Protein AF-A0A4Q6EXI6-F1 (afdb_monomer_lite)

Structure (mmCIF, N/CA/C/O backbone):
data_AF-A0A4Q6EXI6-F1
#
_entry.id   AF-A0A4Q6EXI6-F1
#
loop_
_atom_site.group_PDB
_atom_site.id
_atom_site.type_symbol
_atom_site.label_atom_id
_atom_site.label_alt_id
_atom_site.label_comp_id
_atom_site.label_asym_id
_atom_site.label_entity_id
_atom_site.label_seq_id
_atom_site.pdbx_PDB_ins_code
_atom_site.Cartn_x
_atom_site.Cartn_y
_atom_site.Cartn_z
_atom_site.occupancy
_atom_site.B_iso_or_equiv
_atom_site.auth_seq_id
_atom_site.auth_comp_id
_atom_site.auth_asym_id
_atom_site.auth_atom_id
_atom_site.pdbx_PDB_model_num
ATOM 1 N N . MET A 1 1 ? 9.179 -0.324 35.716 1.00 37.12 1 MET A N 1
ATOM 2 C CA . MET A 1 1 ? 10.055 0.160 34.631 1.00 37.12 1 MET A CA 1
ATOM 3 C C . MET A 1 1 ? 9.637 -0.618 33.398 1.00 37.12 1 MET A C 1
ATOM 5 O O . MET A 1 1 ? 10.105 -1.730 33.202 1.00 37.12 1 MET A O 1
ATOM 9 N N . GLU A 1 2 ? 8.614 -0.127 32.701 1.00 38.50 2 GLU A N 1
ATOM 10 C CA . GLU A 1 2 ? 8.057 -0.800 31.526 1.00 38.50 2 GLU A CA 1
ATOM 11 C C . GLU A 1 2 ? 9.031 -0.622 30.362 1.00 38.50 2 GLU A C 1
ATOM 13 O O . GLU A 1 2 ? 9.419 0.496 30.026 1.00 38.50 2 GLU A O 1
ATOM 18 N N . ALA A 1 3 ? 9.496 -1.738 29.807 1.00 41.94 3 ALA A N 1
ATOM 19 C CA . ALA A 1 3 ? 10.227 -1.730 28.556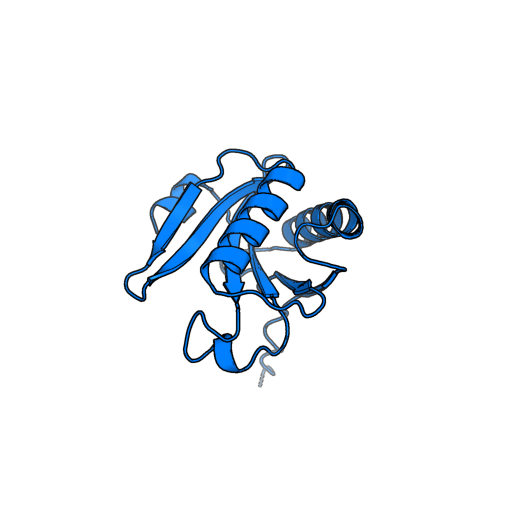 1.00 41.94 3 ALA A CA 1
ATOM 20 C C . ALA A 1 3 ? 9.239 -1.300 27.468 1.00 41.94 3 ALA A C 1
ATOM 22 O O . ALA A 1 3 ? 8.293 -2.031 27.187 1.00 41.94 3 ALA A O 1
ATOM 23 N N . GLY A 1 4 ? 9.440 -0.114 26.888 1.00 39.84 4 GLY A N 1
ATOM 24 C CA . GLY A 1 4 ? 8.766 0.272 25.653 1.00 39.84 4 GLY A CA 1
ATOM 25 C C . GLY A 1 4 ? 9.064 -0.791 24.602 1.00 39.84 4 GLY A C 1
ATOM 26 O O . GLY A 1 4 ? 10.202 -0.907 24.143 1.00 39.84 4 GLY A O 1
ATOM 27 N N . GLY A 1 5 ? 8.070 -1.629 24.306 1.00 36.62 5 GLY A N 1
ATOM 28 C CA . GLY A 1 5 ? 8.163 -2.612 23.236 1.00 36.62 5 GLY A CA 1
ATOM 29 C C . GLY A 1 5 ? 8.435 -1.895 21.911 1.00 36.62 5 GLY A C 1
ATOM 30 O O . GLY A 1 5 ? 8.022 -0.744 21.753 1.00 36.62 5 GLY A O 1
ATOM 31 N N . PRO A 1 6 ? 9.153 -2.524 20.964 1.00 42.69 6 PRO A N 1
ATOM 32 C CA . PRO A 1 6 ? 9.340 -1.930 19.647 1.00 42.69 6 PRO A CA 1
ATOM 33 C C . PRO A 1 6 ? 7.961 -1.606 19.066 1.00 42.69 6 PRO A C 1
ATOM 35 O O . PRO A 1 6 ? 7.070 -2.452 19.132 1.00 42.69 6 PRO A O 1
ATOM 38 N N . ALA A 1 7 ? 7.781 -0.398 18.522 1.00 51.75 7 ALA A N 1
ATOM 39 C CA . ALA A 1 7 ? 6.590 -0.072 17.745 1.00 51.75 7 ALA A CA 1
ATOM 40 C C . ALA A 1 7 ? 6.404 -1.194 16.713 1.00 51.75 7 ALA A C 1
ATOM 42 O O . ALA A 1 7 ? 7.301 -1.437 15.901 1.00 51.75 7 ALA A O 1
ATOM 43 N N . ALA A 1 8 ? 5.324 -1.963 16.846 1.00 69.38 8 ALA A N 1
ATOM 44 C CA . ALA A 1 8 ? 5.190 -3.270 16.214 1.00 69.38 8 ALA A CA 1
ATOM 45 C C . ALA A 1 8 ? 4.810 -3.118 14.737 1.00 69.38 8 ALA A C 1
ATOM 47 O O . ALA A 1 8 ? 3.676 -3.369 14.354 1.00 69.38 8 ALA A O 1
ATOM 48 N N . TYR A 1 9 ? 5.742 -2.663 13.901 1.00 70.50 9 TYR A N 1
ATOM 49 C CA . TYR A 1 9 ? 5.515 -2.587 12.463 1.00 70.50 9 TYR A CA 1
ATOM 50 C C . TYR A 1 9 ? 5.421 -3.985 11.844 1.00 70.50 9 TYR A C 1
ATOM 52 O O . TYR A 1 9 ? 6.127 -4.915 12.245 1.00 70.50 9 TYR A O 1
ATOM 60 N N . GLN A 1 10 ? 4.564 -4.124 10.837 1.00 84.31 10 GLN A N 1
ATOM 61 C CA . GLN A 1 10 ? 4.421 -5.359 10.068 1.00 84.31 10 GLN A CA 1
ATOM 62 C C . GLN A 1 10 ? 5.135 -5.212 8.725 1.00 84.31 10 GLN A C 1
ATOM 64 O O . GLN A 1 10 ? 5.153 -4.127 8.151 1.00 84.31 10 GLN A O 1
ATOM 69 N N . ILE A 1 11 ? 5.753 -6.286 8.228 1.00 86.62 11 ILE A N 1
ATOM 70 C CA . ILE A 1 11 ? 6.461 -6.277 6.942 1.00 86.62 11 ILE A CA 1
ATOM 71 C C . ILE A 1 11 ? 5.993 -7.455 6.091 1.00 86.62 11 ILE A C 1
ATOM 73 O O . ILE A 1 11 ? 6.095 -8.601 6.525 1.00 86.62 11 ILE A O 1
ATOM 77 N N . GLY A 1 12 ? 5.554 -7.165 4.867 1.00 87.19 12 GLY A N 1
ATOM 78 C CA . GLY A 1 12 ? 5.320 -8.146 3.809 1.00 87.19 12 GLY A CA 1
ATOM 79 C C . GLY A 1 12 ? 6.397 -8.053 2.728 1.00 87.19 12 GLY A C 1
ATOM 80 O O . GLY A 1 12 ? 6.828 -6.956 2.363 1.00 87.19 12 GLY A O 1
ATOM 81 N N . LEU A 1 13 ? 6.845 -9.201 2.218 1.00 86.81 13 LEU A N 1
ATOM 82 C CA . LEU A 1 13 ? 7.788 -9.282 1.102 1.00 86.81 13 LEU A CA 1
ATOM 83 C C . LEU A 1 13 ? 7.049 -9.749 -0.144 1.00 86.81 13 LEU A C 1
ATOM 85 O O . LEU A 1 13 ? 6.521 -10.858 -0.175 1.00 86.81 13 LEU A O 1
ATOM 89 N N . TYR A 1 14 ? 7.072 -8.925 -1.180 1.00 87.31 14 TYR A N 1
ATOM 90 C CA . TYR A 1 14 ? 6.346 -9.167 -2.416 1.00 87.31 14 TYR A CA 1
ATOM 91 C C . TYR A 1 14 ? 7.301 -9.281 -3.602 1.00 87.31 14 TYR A C 1
ATOM 93 O O . TYR A 1 14 ? 8.492 -8.965 -3.526 1.00 87.31 14 TYR A O 1
ATOM 101 N N . GLY A 1 15 ? 6.765 -9.780 -4.715 1.00 82.81 15 GLY A N 1
ATOM 102 C CA . GLY A 1 15 ? 7.488 -9.899 -5.975 1.00 82.81 15 GLY A CA 1
ATOM 103 C C . GLY A 1 15 ? 7.806 -8.539 -6.604 1.00 82.81 15 GLY A C 1
ATOM 104 O O . GLY A 1 15 ? 8.202 -7.579 -5.948 1.00 82.81 15 GLY A O 1
ATOM 105 N N . LYS A 1 16 ? 7.661 -8.452 -7.923 1.00 81.06 16 LYS A N 1
ATOM 106 C CA . LYS A 1 16 ? 7.888 -7.195 -8.641 1.00 81.06 16 LYS A CA 1
ATOM 107 C C . LYS A 1 16 ? 6.697 -6.255 -8.467 1.00 81.06 16 LYS A C 1
ATOM 109 O O . LYS A 1 16 ? 5.562 -6.678 -8.665 1.00 81.06 16 LYS A O 1
ATOM 114 N N . LEU A 1 17 ? 6.974 -4.992 -8.152 1.00 78.44 17 LEU A N 1
ATOM 115 C CA . LEU A 1 17 ? 5.966 -3.933 -8.103 1.00 78.44 17 LEU A CA 1
ATOM 116 C C . LEU A 1 17 ? 5.312 -3.765 -9.486 1.00 78.44 17 LEU A C 1
ATOM 118 O O . LEU A 1 17 ? 6.015 -3.703 -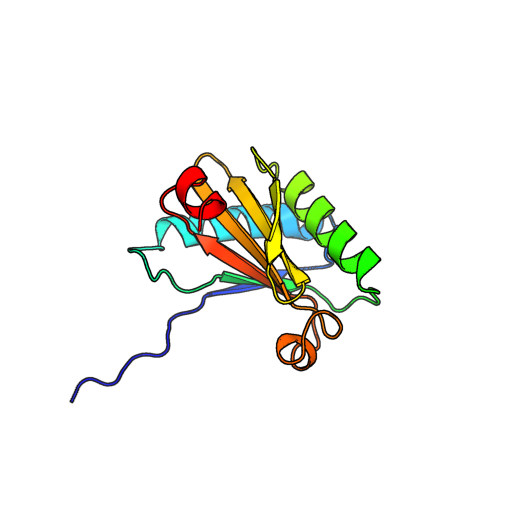10.497 1.00 78.44 17 LEU A O 1
ATOM 122 N N . GLY A 1 18 ? 3.982 -3.710 -9.542 1.00 71.44 18 GLY A N 1
ATOM 123 C CA . GLY A 1 18 ? 3.215 -3.642 -10.787 1.00 71.44 18 GLY A CA 1
ATOM 124 C C . GLY A 1 18 ? 3.059 -4.985 -11.509 1.00 71.44 18 GLY A C 1
ATOM 125 O O . GLY A 1 18 ? 2.506 -5.015 -12.612 1.00 71.44 18 GLY A O 1
ATOM 126 N N . ALA A 1 19 ? 3.536 -6.094 -10.928 1.00 72.19 19 ALA A N 1
ATOM 127 C CA . ALA A 1 19 ? 3.328 -7.433 -11.468 1.00 72.19 19 ALA A CA 1
ATOM 128 C C . ALA A 1 19 ? 2.164 -8.143 -10.756 1.00 72.19 19 ALA A C 1
ATOM 130 O O . ALA A 1 19 ? 2.060 -8.103 -9.532 1.00 72.19 19 ALA A O 1
ATOM 131 N N . PRO A 1 20 ? 1.334 -8.909 -11.483 1.00 67.44 20 PRO A N 1
ATOM 132 C CA . PRO A 1 20 ? 0.121 -9.492 -10.915 1.00 67.44 20 PRO A CA 1
ATOM 133 C C . PRO A 1 20 ? 0.354 -10.569 -9.840 1.00 67.44 20 PRO A C 1
ATOM 135 O O . PRO A 1 20 ? -0.577 -10.945 -9.135 1.00 67.44 20 PRO A O 1
ATOM 138 N N . GLY A 1 21 ? 1.580 -11.089 -9.717 1.00 67.19 21 GLY A N 1
ATOM 139 C CA . GLY A 1 21 ? 1.897 -12.242 -8.870 1.00 67.19 21 GLY A CA 1
ATOM 140 C C . GLY A 1 21 ? 1.816 -11.996 -7.360 1.00 67.19 21 GLY A C 1
ATOM 141 O O . GLY A 1 21 ? 1.602 -12.959 -6.635 1.00 67.19 21 GLY A O 1
ATOM 142 N N . GLY A 1 22 ? 1.962 -10.749 -6.889 1.00 74.69 22 GLY A N 1
ATOM 143 C CA . GLY A 1 22 ? 1.962 -10.410 -5.453 1.00 74.69 22 GLY A CA 1
ATOM 144 C C . GLY A 1 22 ? 0.667 -9.776 -4.932 1.00 74.69 22 GLY A C 1
ATOM 145 O O . GLY A 1 22 ? 0.475 -9.676 -3.726 1.00 74.69 22 GLY A O 1
ATOM 146 N N . LEU A 1 23 ? -0.248 -9.382 -5.822 1.00 82.00 23 LEU A N 1
ATOM 147 C CA . LEU A 1 23 ? -1.408 -8.552 -5.473 1.00 82.00 23 LEU A CA 1
ATOM 148 C C . LEU A 1 23 ? -2.398 -9.232 -4.529 1.00 82.00 23 LEU A C 1
ATOM 150 O O . LEU A 1 23 ? -2.946 -8.597 -3.634 1.00 82.00 23 LEU A O 1
ATOM 154 N N . ARG A 1 24 ? -2.667 -10.526 -4.739 1.00 83.19 24 ARG A N 1
ATOM 155 C CA . ARG A 1 24 ? -3.633 -11.265 -3.912 1.00 83.19 24 ARG A CA 1
ATOM 156 C C . ARG A 1 24 ? -3.128 -11.425 -2.480 1.00 83.19 24 ARG A C 1
ATOM 158 O O . ARG A 1 24 ? -3.919 -11.350 -1.543 1.00 83.19 24 ARG A O 1
ATOM 165 N N . GLU A 1 25 ? -1.828 -11.663 -2.336 1.00 87.50 25 GLU A N 1
ATOM 166 C CA . GLU A 1 25 ? -1.154 -11.755 -1.041 1.00 87.50 25 GLU A CA 1
ATOM 167 C C . GLU A 1 25 ? -1.163 -10.381 -0.372 1.00 87.50 25 GLU A C 1
ATOM 169 O O . GLU A 1 25 ? -1.693 -10.265 0.725 1.00 87.50 25 GLU A O 1
ATOM 174 N N . LEU A 1 26 ? -0.770 -9.325 -1.096 1.00 88.44 26 LEU A N 1
ATOM 175 C CA . LEU A 1 26 ? -0.802 -7.950 -0.592 1.00 88.44 26 LEU A CA 1
ATOM 176 C C . LEU A 1 26 ? -2.197 -7.528 -0.122 1.00 88.44 26 LEU A C 1
ATOM 178 O O . LEU A 1 26 ? -2.339 -6.996 0.974 1.00 88.44 26 LEU A O 1
ATOM 182 N N . LYS A 1 27 ? -3.245 -7.808 -0.904 1.00 89.25 27 LYS A N 1
ATOM 183 C CA . LYS A 1 27 ? -4.627 -7.523 -0.494 1.00 89.25 27 LYS A CA 1
ATOM 184 C C . LYS A 1 27 ? -4.996 -8.258 0.798 1.00 89.25 27 LYS A C 1
ATOM 186 O O . LYS A 1 27 ? -5.585 -7.657 1.691 1.00 89.25 27 LYS A O 1
ATOM 191 N N . SER A 1 28 ? -4.667 -9.545 0.889 1.00 88.06 28 SER A N 1
ATOM 192 C CA . SER A 1 28 ? -5.000 -10.363 2.062 1.00 88.06 28 SER A CA 1
ATOM 193 C C . SER A 1 28 ? -4.272 -9.864 3.311 1.00 88.06 28 SER A C 1
ATOM 195 O O . SER A 1 28 ? -4.891 -9.734 4.366 1.00 88.06 28 SER A O 1
ATOM 197 N N . ASP A 1 29 ? -2.994 -9.515 3.168 1.00 90.12 29 ASP A N 1
ATOM 198 C CA . ASP A 1 29 ? -2.159 -9.006 4.252 1.00 90.12 29 ASP A CA 1
ATOM 199 C C . ASP A 1 29 ? -2.619 -7.623 4.719 1.00 90.12 29 ASP A C 1
ATOM 201 O O . ASP A 1 29 ? -2.661 -7.385 5.921 1.00 90.12 29 ASP A O 1
ATOM 205 N N . LEU A 1 30 ? -3.045 -6.734 3.813 1.00 88.12 30 LEU A N 1
ATOM 206 C CA . LEU A 1 30 ? -3.590 -5.419 4.180 1.00 88.12 30 LEU A CA 1
ATOM 207 C C . LEU A 1 30 ? -4.908 -5.523 4.957 1.00 88.12 30 LEU A C 1
ATOM 209 O O . LEU A 1 30 ? -5.106 -4.797 5.931 1.00 88.12 30 LEU A O 1
ATOM 213 N N . LEU A 1 31 ? -5.803 -6.428 4.557 1.00 88.12 31 LEU A N 1
ATOM 214 C CA . LEU A 1 31 ? -7.064 -6.655 5.271 1.00 88.12 31 LEU A CA 1
ATOM 215 C C . LEU A 1 31 ? -6.829 -7.311 6.632 1.00 88.12 31 LEU A C 1
ATOM 217 O O . LEU A 1 31 ? -7.449 -6.925 7.625 1.00 88.12 31 LEU A O 1
ATOM 221 N N . TYR A 1 32 ? -5.905 -8.273 6.696 1.00 87.75 32 TYR A N 1
ATOM 222 C CA . TYR A 1 32 ? -5.485 -8.854 7.964 1.00 87.75 32 TYR A CA 1
ATOM 223 C C . TY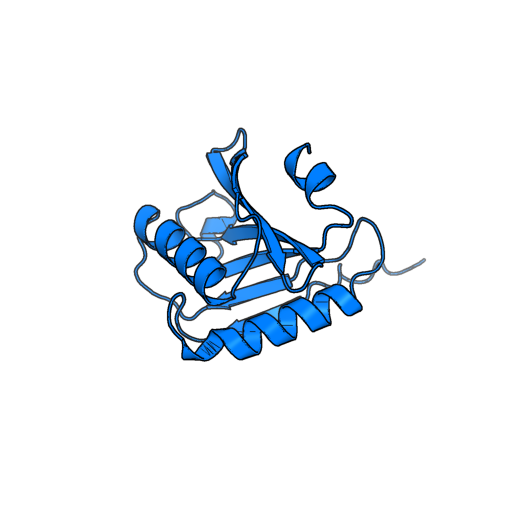R A 1 32 ? -4.869 -7.784 8.868 1.00 87.75 32 TYR A C 1
ATOM 225 O O . TYR A 1 32 ? -5.290 -7.645 10.012 1.00 87.75 32 TYR A O 1
ATOM 233 N N . PHE A 1 33 ? -3.947 -6.980 8.342 1.00 86.62 33 PHE A N 1
ATOM 234 C CA . PHE A 1 33 ? -3.332 -5.861 9.045 1.00 86.62 33 PHE A CA 1
ATOM 235 C C . PHE A 1 33 ? -4.382 -4.901 9.611 1.00 86.62 33 PHE A C 1
ATOM 237 O O . PHE A 1 33 ? -4.344 -4.617 10.804 1.00 86.62 33 PHE A O 1
ATOM 244 N N . PHE A 1 34 ? -5.363 -4.480 8.807 1.00 84.75 34 PHE A N 1
ATOM 245 C CA . PHE A 1 34 ? -6.450 -3.619 9.279 1.00 84.75 34 PHE A CA 1
ATOM 246 C C . PHE A 1 34 ? -7.250 -4.269 10.412 1.00 84.75 34 PHE A C 1
ATOM 248 O O . PHE A 1 34 ? -7.571 -3.609 11.393 1.00 84.75 34 PHE A O 1
ATOM 255 N N . SER A 1 35 ? -7.533 -5.574 10.328 1.00 82.75 35 SER A N 1
ATOM 256 C CA . SER A 1 35 ? -8.242 -6.290 11.402 1.00 82.75 35 SER A CA 1
ATOM 257 C C . SER A 1 35 ? -7.477 -6.333 12.731 1.00 82.75 35 SER A C 1
ATOM 259 O O . SER A 1 35 ? -8.088 -6.551 13.773 1.00 82.75 35 SER A O 1
ATOM 261 N N . GLN A 1 36 ? -6.151 -6.168 12.686 1.00 80.38 36 GLN A N 1
ATOM 262 C CA . GLN A 1 36 ? -5.269 -6.131 13.855 1.00 80.38 36 GLN A CA 1
ATOM 263 C C . GLN A 1 36 ? -4.907 -4.697 14.276 1.00 80.38 36 GLN A C 1
ATOM 265 O O . GLN A 1 36 ? -4.281 -4.507 15.317 1.00 80.38 36 GLN A O 1
ATOM 270 N N . ALA A 1 37 ? -5.239 -3.696 13.459 1.00 76.62 37 ALA A N 1
ATOM 271 C CA . ALA A 1 37 ? -4.952 -2.298 13.730 1.00 76.62 37 ALA A CA 1
ATOM 272 C C . ALA A 1 37 ? -5.953 -1.771 14.769 1.00 76.62 37 ALA A C 1
ATOM 274 O O . ALA A 1 37 ? -7.117 -1.527 14.462 1.00 76.62 37 ALA A O 1
ATOM 275 N N . GLU A 1 38 ? -5.499 -1.601 16.010 1.00 64.56 38 GLU A N 1
ATOM 276 C CA . GLU A 1 38 ? -6.292 -1.006 17.088 1.00 64.56 38 GLU A CA 1
ATOM 277 C C . GLU A 1 38 ? -5.776 0.404 17.428 1.00 64.56 38 GLU A C 1
ATOM 279 O O . GLU A 1 38 ? -4.606 0.582 17.765 1.00 64.56 38 GLU A O 1
ATOM 284 N N . GLY A 1 39 ? -6.668 1.403 17.393 1.00 59.19 39 GLY A N 1
ATOM 285 C CA . GLY A 1 39 ? -6.399 2.778 17.841 1.00 59.19 39 GLY A CA 1
ATOM 286 C C . GLY A 1 39 ? -5.768 3.716 16.799 1.00 59.19 39 GLY A C 1
ATOM 287 O O . GLY A 1 39 ? -5.456 3.323 15.681 1.00 59.19 39 GLY A O 1
ATOM 288 N N . GLU A 1 40 ? -5.597 4.988 17.180 1.00 55.12 40 GLU A N 1
ATOM 289 C CA . GLU A 1 40 ? -5.056 6.071 16.328 1.00 55.12 40 GLU A CA 1
ATOM 290 C C . GLU A 1 40 ? -3.562 5.924 15.990 1.00 55.12 40 GLU A C 1
ATOM 292 O O . GLU A 1 40 ? -3.078 6.565 15.063 1.00 55.12 40 GLU A O 1
ATOM 297 N N . GLU A 1 41 ? -2.830 5.057 16.696 1.00 60.28 41 GLU A N 1
ATOM 298 C CA . GLU A 1 41 ? -1.393 4.817 16.494 1.00 60.28 41 GLU A CA 1
ATOM 299 C C . GLU A 1 41 ? -1.100 3.396 15.986 1.00 60.28 41 GLU A C 1
ATOM 301 O O . GLU A 1 41 ? -0.106 2.770 16.368 1.00 60.28 41 GLU A O 1
ATOM 306 N N . ALA A 1 42 ? -1.967 2.855 15.125 1.00 69.38 42 ALA A N 1
ATOM 307 C CA . ALA A 1 42 ? -1.704 1.572 14.488 1.00 69.38 42 ALA A CA 1
ATOM 308 C C . ALA A 1 42 ? -0.347 1.603 13.763 1.00 69.38 42 ALA A C 1
ATOM 310 O O . ALA A 1 42 ? -0.061 2.479 12.941 1.00 69.38 42 ALA A O 1
ATOM 311 N N . ALA A 1 43 ? 0.513 0.640 14.092 1.00 80.06 43 ALA A N 1
ATOM 312 C CA . ALA A 1 43 ? 1.846 0.571 13.521 1.00 80.06 43 ALA A CA 1
ATOM 313 C C . ALA A 1 43 ? 1.777 0.397 11.992 1.00 80.06 43 ALA A C 1
ATOM 315 O O . ALA A 1 43 ? 0.912 -0.325 11.508 1.00 80.06 43 ALA A O 1
ATOM 316 N N . PRO A 1 44 ? 2.682 1.012 11.215 1.00 86.75 44 PRO A N 1
ATOM 317 C CA . PRO A 1 44 ? 2.635 0.916 9.761 1.00 86.75 44 PRO A CA 1
ATOM 318 C C . PRO A 1 44 ? 2.884 -0.505 9.248 1.00 86.75 44 PRO A C 1
ATOM 320 O O . PRO A 1 44 ? 3.679 -1.271 9.810 1.00 86.75 44 PRO A O 1
ATOM 323 N N . PHE A 1 45 ? 2.260 -0.815 8.113 1.00 88.56 45 PHE A N 1
ATOM 324 C CA . PHE A 1 45 ? 2.548 -2.000 7.315 1.00 88.56 45 PHE A CA 1
ATOM 325 C C . PHE A 1 45 ? 3.504 -1.644 6.171 1.00 88.56 45 PHE A C 1
ATOM 327 O O . PHE A 1 45 ? 3.196 -0.808 5.323 1.00 88.56 45 PHE A O 1
ATOM 334 N N . PHE A 1 46 ? 4.665 -2.289 6.118 1.00 88.69 46 PHE A N 1
ATOM 335 C CA . PHE A 1 46 ? 5.663 -2.105 5.068 1.00 88.69 46 PHE A CA 1
ATOM 336 C C . PHE A 1 46 ? 5.560 -3.231 4.037 1.00 88.69 46 PHE A C 1
ATOM 338 O O . PHE A 1 46 ? 5.921 -4.374 4.309 1.00 88.69 46 PHE A O 1
ATOM 345 N N . ALA A 1 47 ? 5.133 -2.905 2.824 1.00 89.75 47 ALA A N 1
ATOM 346 C CA . ALA A 1 47 ? 5.229 -3.794 1.676 1.00 89.75 47 ALA A CA 1
ATOM 347 C C . ALA A 1 47 ? 6.546 -3.549 0.939 1.00 89.75 47 ALA A C 1
ATOM 349 O O . ALA A 1 47 ? 6.724 -2.513 0.296 1.00 89.75 47 ALA A O 1
ATOM 350 N N . VAL A 1 48 ? 7.474 -4.497 1.024 1.00 87.69 48 VAL A N 1
ATOM 351 C CA . VAL A 1 48 ? 8.779 -4.410 0.362 1.00 87.69 48 VAL A CA 1
ATOM 352 C C . VAL A 1 48 ? 8.754 -5.255 -0.903 1.00 87.69 48 VAL A C 1
ATOM 354 O O . VAL A 1 48 ? 8.423 -6.439 -0.863 1.00 87.69 48 VAL A O 1
ATOM 357 N N . PHE A 1 49 ? 9.139 -4.656 -2.023 1.00 85.69 49 PHE A N 1
ATOM 358 C CA . PHE A 1 49 ? 9.142 -5.302 -3.330 1.00 85.69 49 PHE A CA 1
ATOM 359 C C . PHE A 1 49 ? 10.565 -5.632 -3.778 1.00 85.69 49 PHE A C 1
ATOM 361 O O . PHE A 1 49 ? 11.554 -5.061 -3.301 1.00 85.69 49 PHE A O 1
ATOM 368 N N . GLN A 1 50 ? 10.677 -6.551 -4.735 1.00 82.50 50 GLN A N 1
ATOM 369 C CA . GLN A 1 50 ? 11.954 -6.833 -5.383 1.00 82.50 50 GLN A CA 1
ATOM 370 C C . GLN A 1 50 ? 12.549 -5.558 -6.001 1.00 82.50 50 GLN A C 1
ATOM 372 O O . GLN A 1 50 ? 11.812 -4.708 -6.507 1.00 82.50 50 GLN A O 1
ATOM 377 N N . PRO A 1 51 ? 13.885 -5.411 -5.969 1.00 70.69 51 PRO A N 1
ATOM 378 C CA . PRO A 1 51 ? 14.531 -4.229 -6.505 1.00 70.69 51 PRO A CA 1
ATOM 379 C C . PRO A 1 51 ? 14.336 -4.188 -8.019 1.00 70.69 51 PRO A C 1
ATOM 381 O O . PRO A 1 51 ? 14.604 -5.168 -8.716 1.00 70.69 51 PRO A O 1
ATOM 384 N N . ASP A 1 52 ? 13.905 -3.036 -8.513 1.00 70.31 52 ASP A N 1
ATOM 385 C CA . ASP A 1 52 ? 13.823 -2.740 -9.937 1.00 70.31 52 ASP A CA 1
ATOM 386 C C . ASP A 1 52 ? 14.426 -1.356 -10.200 1.00 70.31 52 ASP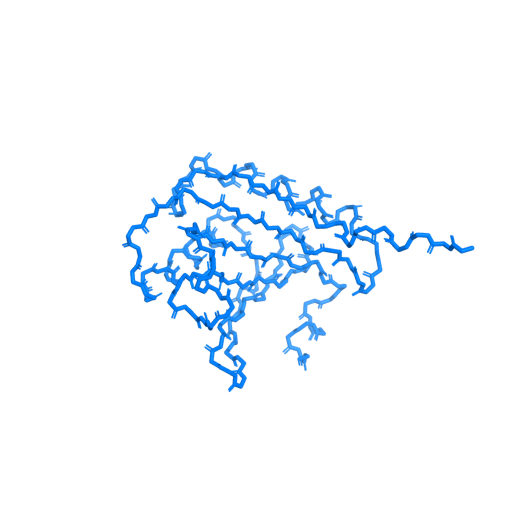 A C 1
ATOM 388 O O . ASP A 1 52 ? 14.540 -0.525 -9.290 1.00 70.31 52 ASP A O 1
ATOM 392 N N . PHE A 1 53 ? 14.847 -1.109 -11.436 1.00 63.94 53 PHE A N 1
ATOM 393 C CA . PHE A 1 53 ? 15.436 0.167 -11.832 1.00 63.94 53 PHE A CA 1
ATOM 394 C C . PHE A 1 53 ? 14.332 1.188 -12.112 1.00 63.94 53 PHE A C 1
ATOM 396 O O . PHE A 1 53 ? 14.019 1.492 -13.263 1.00 63.94 53 PHE A O 1
ATOM 403 N N . PHE A 1 54 ? 13.744 1.740 -11.053 1.00 66.56 54 PHE A N 1
ATOM 404 C CA . PHE A 1 54 ? 12.810 2.849 -11.180 1.00 66.56 54 PHE A CA 1
ATOM 405 C C . PHE A 1 54 ? 13.544 4.193 -11.109 1.00 66.56 54 PHE A C 1
ATOM 407 O O . PHE A 1 54 ? 14.321 4.454 -10.192 1.00 66.56 54 PHE A O 1
ATOM 414 N N . ASN A 1 55 ? 13.256 5.081 -12.061 1.00 70.56 55 ASN A N 1
ATOM 415 C CA . ASN A 1 55 ? 13.332 6.513 -11.777 1.00 70.56 55 ASN A CA 1
ATOM 416 C C . ASN A 1 55 ? 12.080 6.926 -10.982 1.00 70.56 55 ASN A C 1
ATOM 418 O O . ASN A 1 55 ? 11.094 6.188 -10.954 1.00 70.56 55 ASN A O 1
ATOM 422 N N . GLU A 1 56 ? 12.108 8.096 -10.349 1.00 68.81 56 GLU A N 1
ATOM 423 C CA . GLU A 1 56 ? 10.998 8.594 -9.524 1.00 68.81 56 GLU A CA 1
ATOM 424 C C . GLU A 1 56 ? 9.634 8.516 -10.237 1.00 68.81 56 GLU A C 1
ATOM 426 O O . GLU A 1 56 ? 8.694 7.921 -9.718 1.00 68.81 56 GLU A O 1
ATOM 431 N N . ALA A 1 57 ? 9.542 9.004 -11.478 1.00 74.38 57 ALA A N 1
ATOM 432 C CA . ALA A 1 57 ? 8.299 8.969 -12.251 1.00 74.38 57 ALA A CA 1
ATOM 433 C C . ALA A 1 57 ? 7.781 7.537 -12.498 1.00 74.38 57 ALA A C 1
ATOM 435 O O . ALA A 1 57 ? 6.580 7.275 -12.408 1.00 74.38 57 ALA A O 1
ATOM 4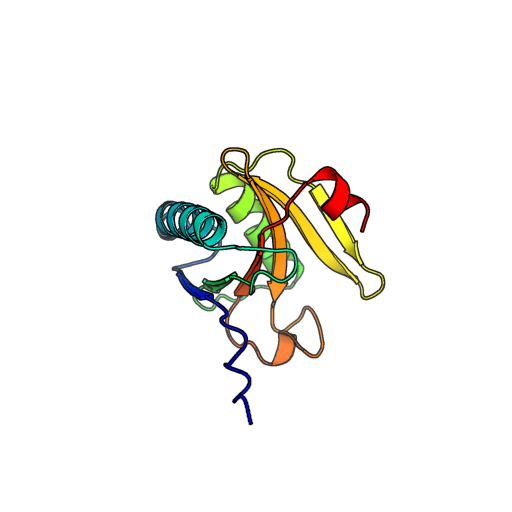36 N N . SER A 1 58 ? 8.684 6.596 -12.782 1.00 77.38 58 SER A N 1
ATOM 437 C CA . SER A 1 58 ? 8.336 5.190 -13.018 1.00 77.38 58 SER A CA 1
ATOM 438 C C . SER A 1 58 ? 7.912 4.496 -11.725 1.00 77.38 58 SER A C 1
ATOM 440 O O . SER A 1 58 ? 6.990 3.686 -11.751 1.00 77.38 58 SER A O 1
ATOM 442 N N . PHE A 1 59 ? 8.527 4.850 -10.592 1.00 78.19 59 PHE A N 1
ATOM 443 C CA . PHE A 1 59 ? 8.137 4.354 -9.272 1.00 78.19 59 PHE A CA 1
ATOM 444 C C . PHE A 1 59 ? 6.727 4.818 -8.893 1.00 78.19 59 PHE A C 1
ATOM 446 O O . PHE A 1 59 ? 5.887 3.999 -8.524 1.00 78.19 59 PHE A O 1
ATOM 453 N N . LEU A 1 60 ? 6.432 6.112 -9.058 1.00 78.38 60 LEU A N 1
ATOM 454 C CA . LEU A 1 60 ? 5.102 6.659 -8.776 1.00 78.38 60 LEU A CA 1
ATOM 455 C C . LEU A 1 60 ? 4.028 6.029 -9.674 1.00 78.38 60 LEU A C 1
ATOM 457 O O . LEU A 1 60 ? 2.957 5.652 -9.195 1.00 78.38 60 LEU A O 1
ATOM 461 N N . SER A 1 61 ? 4.328 5.845 -10.964 1.00 81.94 61 SER A N 1
ATOM 462 C CA . SER A 1 61 ? 3.415 5.158 -11.882 1.00 81.94 61 SER A CA 1
ATOM 463 C C . SER A 1 61 ? 3.186 3.695 -11.488 1.00 81.94 61 SER A C 1
ATOM 465 O O . SER A 1 61 ? 2.068 3.202 -11.639 1.00 81.94 61 SER A O 1
ATOM 467 N N . ALA A 1 62 ? 4.215 3.005 -10.990 1.00 82.94 62 ALA A N 1
ATOM 468 C CA . ALA A 1 62 ? 4.116 1.619 -10.545 1.00 82.94 62 ALA A CA 1
ATOM 469 C C . ALA A 1 62 ? 3.288 1.486 -9.257 1.00 82.94 62 ALA A C 1
ATOM 471 O O . ALA A 1 62 ? 2.431 0.611 -9.194 1.00 82.94 62 ALA A O 1
ATOM 472 N N . ILE A 1 63 ? 3.453 2.396 -8.286 1.00 83.50 63 ILE A N 1
ATOM 473 C CA . ILE A 1 63 ? 2.601 2.454 -7.083 1.00 83.50 63 ILE A CA 1
ATOM 474 C C . ILE A 1 63 ? 1.136 2.627 -7.470 1.00 83.50 63 ILE A C 1
ATOM 476 O O . ILE A 1 63 ? 0.268 1.892 -7.003 1.00 83.50 63 ILE A O 1
ATOM 480 N N . ARG A 1 64 ? 0.851 3.596 -8.346 1.00 83.12 64 ARG A N 1
ATOM 481 C CA . ARG A 1 64 ? -0.524 3.857 -8.768 1.00 83.12 64 ARG A CA 1
ATOM 482 C C . ARG A 1 64 ? -1.127 2.648 -9.483 1.00 83.12 64 ARG A C 1
ATOM 484 O O . ARG A 1 64 ? -2.284 2.324 -9.239 1.00 83.12 64 ARG A O 1
ATOM 491 N N . ALA A 1 65 ? -0.351 1.983 -10.339 1.00 84.88 65 ALA A N 1
ATOM 492 C CA . ALA A 1 65 ? -0.784 0.757 -10.998 1.00 84.88 65 ALA A CA 1
ATOM 493 C C . ALA A 1 65 ? -1.079 -0.356 -9.982 1.00 84.88 65 ALA A C 1
ATOM 495 O O . ALA A 1 65 ? -2.133 -0.977 -10.076 1.00 84.88 65 ALA A O 1
ATOM 496 N N . GLU A 1 66 ? -0.206 -0.557 -8.990 1.00 86.75 66 GLU A N 1
ATOM 497 C CA . GLU A 1 66 ? -0.395 -1.542 -7.917 1.00 86.75 66 GLU A CA 1
ATOM 498 C C . GLU A 1 66 ? -1.712 -1.301 -7.162 1.00 86.75 66 GLU A C 1
ATOM 500 O O . GLU A 1 66 ? -2.526 -2.213 -7.034 1.00 86.75 66 GLU A O 1
ATOM 505 N N . LEU A 1 67 ? -1.978 -0.056 -6.748 1.00 86.12 67 LEU A N 1
ATOM 506 C CA . LEU A 1 67 ? -3.225 0.326 -6.072 1.00 86.12 67 LEU A CA 1
ATOM 507 C C . LEU A 1 67 ? -4.456 0.092 -6.961 1.00 86.12 67 LEU A C 1
ATOM 509 O O . LEU A 1 67 ? -5.453 -0.467 -6.508 1.00 86.12 67 LEU A O 1
ATOM 513 N N . CYS A 1 68 ? -4.390 0.454 -8.245 1.00 85.31 68 CYS A N 1
ATOM 514 C CA . CYS A 1 68 ? -5.479 0.168 -9.180 1.00 85.31 68 CYS A CA 1
ATOM 515 C C . CYS A 1 68 ? -5.720 -1.341 -9.340 1.00 85.31 68 CYS A C 1
ATOM 517 O O . CYS A 1 68 ? -6.872 -1.768 -9.395 1.00 85.31 68 CYS A O 1
ATOM 519 N N . TYR A 1 69 ? -4.663 -2.155 -9.389 1.00 85.75 69 TYR A N 1
ATOM 520 C CA . TYR A 1 69 ? -4.801 -3.605 -9.496 1.00 85.75 69 TYR A CA 1
ATOM 521 C C . TYR A 1 69 ? -5.304 -4.272 -8.210 1.00 85.75 69 TYR A C 1
ATOM 523 O O . TYR A 1 69 ? -5.981 -5.297 -8.293 1.00 85.75 69 TYR A O 1
ATOM 531 N N . LEU A 1 70 ? -5.028 -3.691 -7.037 1.00 86.19 70 LEU A N 1
ATOM 532 C CA . LEU A 1 70 ? -5.632 -4.111 -5.766 1.00 86.19 70 LEU A CA 1
ATOM 533 C C . LEU A 1 70 ? -7.157 -3.906 -5.742 1.00 86.19 70 LEU A C 1
ATOM 535 O O . LEU A 1 70 ? -7.837 -4.493 -4.898 1.00 86.19 70 LEU A O 1
ATOM 539 N N . GLY A 1 71 ? -7.694 -3.118 -6.679 1.00 86.69 71 GLY A N 1
ATOM 540 C CA . GLY A 1 71 ? -9.116 -2.806 -6.753 1.00 86.69 71 GLY A CA 1
ATOM 541 C C . GLY A 1 71 ? -9.540 -1.860 -5.638 1.00 86.69 71 GLY A C 1
ATOM 542 O O . GLY A 1 71 ? -10.588 -2.066 -5.037 1.00 86.69 71 GLY A O 1
ATOM 543 N N . VAL A 1 72 ? -8.697 -0.873 -5.325 1.00 90.06 72 VAL A N 1
ATOM 544 C CA . VAL A 1 72 ? -9.024 0.157 -4.337 1.00 90.06 72 VAL A CA 1
ATOM 545 C C . VAL A 1 72 ? -10.069 1.134 -4.887 1.00 90.06 72 VAL A C 1
ATOM 547 O O . VAL A 1 72 ? -10.068 1.476 -6.072 1.00 90.06 72 VAL A O 1
ATOM 550 N N . ASP A 1 73 ? -10.910 1.640 -3.998 1.00 89.00 73 ASP A N 1
ATOM 551 C CA . ASP A 1 73 ? -11.910 2.669 -4.257 1.00 89.00 73 ASP A CA 1
ATOM 552 C C . ASP A 1 73 ? -11.419 4.045 -3.776 1.00 89.00 73 ASP A C 1
ATOM 554 O O . ASP A 1 73 ? -10.574 4.147 -2.886 1.00 89.00 73 ASP A O 1
ATOM 558 N N . ASN A 1 74 ? -11.975 5.123 -4.338 1.00 89.31 74 ASN A N 1
ATOM 559 C CA . ASN A 1 74 ? -11.717 6.511 -3.915 1.00 89.31 74 ASN A CA 1
ATOM 560 C C . ASN A 1 74 ? -10.233 6.939 -3.926 1.00 89.31 74 ASN A C 1
ATOM 562 O O . ASN A 1 74 ? -9.841 7.834 -3.176 1.00 89.31 74 ASN A O 1
ATOM 566 N N . LEU A 1 75 ? -9.411 6.325 -4.789 1.00 90.19 75 LEU A N 1
ATOM 567 C CA . LEU A 1 75 ? -7.982 6.622 -4.886 1.00 90.19 75 LEU A CA 1
ATOM 568 C C . LEU A 1 75 ? -7.725 8.098 -5.216 1.00 90.19 75 LEU A C 1
ATOM 570 O O . LEU A 1 75 ? -7.993 8.556 -6.330 1.00 90.19 75 LEU A O 1
ATOM 574 N N . THR A 1 76 ? -7.121 8.802 -4.267 1.00 89.75 76 THR A N 1
ATOM 575 C CA . THR A 1 76 ? -6.696 10.202 -4.374 1.00 89.75 76 THR A CA 1
ATOM 576 C C . THR A 1 76 ? -5.222 10.313 -3.986 1.00 89.75 76 THR A C 1
ATOM 578 O O . THR A 1 76 ? -4.725 9.495 -3.217 1.00 89.75 76 THR A O 1
ATOM 581 N N . ALA A 1 77 ? -4.495 11.290 -4.532 1.00 87.06 77 ALA A N 1
ATOM 582 C CA . ALA A 1 77 ? -3.095 11.521 -4.189 1.00 87.06 77 ALA A CA 1
ATOM 583 C C . ALA A 1 77 ? -2.844 12.997 -3.859 1.00 87.06 77 ALA A C 1
ATOM 585 O O . ALA A 1 77 ? -3.282 13.874 -4.608 1.00 87.06 77 ALA A O 1
ATOM 586 N N . HIS A 1 78 ? -2.116 13.257 -2.774 1.00 83.75 78 HIS A N 1
ATOM 587 C CA . HIS A 1 78 ? -1.714 14.593 -2.335 1.00 83.75 78 HIS A CA 1
ATOM 588 C C . HIS A 1 78 ? -0.211 14.623 -2.069 1.00 83.75 78 HIS A C 1
ATOM 590 O O . HIS A 1 78 ? 0.339 13.699 -1.473 1.00 83.75 78 HIS A O 1
ATOM 596 N N . SER A 1 79 ? 0.456 15.682 -2.519 1.00 80.31 79 SER A N 1
ATOM 597 C CA . SER A 1 79 ? 1.842 15.955 -2.140 1.00 80.31 79 SER A CA 1
ATOM 598 C C . SER A 1 79 ? 1.856 16.795 -0.872 1.00 80.31 79 SER A C 1
ATOM 600 O O . SER A 1 79 ? 1.123 17.782 -0.792 1.00 80.31 79 SER A O 1
ATOM 602 N N . ASP A 1 80 ? 2.687 16.427 0.096 1.00 72.12 80 ASP A N 1
ATOM 603 C CA . ASP A 1 80 ? 2.894 17.252 1.283 1.00 72.12 80 ASP A CA 1
ATOM 604 C C . ASP A 1 80 ? 3.823 18.453 1.003 1.00 72.12 80 ASP A C 1
ATOM 606 O O . ASP A 1 80 ? 4.312 18.662 -0.112 1.00 72.12 80 ASP A O 1
ATOM 610 N N . HIS A 1 81 ? 4.079 19.270 2.029 1.00 64.25 81 HIS A N 1
ATOM 611 C CA . HIS A 1 81 ? 4.968 20.433 1.924 1.00 64.25 81 HIS A CA 1
ATOM 612 C C . HIS A 1 81 ? 6.433 20.077 1.616 1.00 64.25 81 HIS A C 1
ATOM 614 O O . HIS A 1 81 ? 7.180 20.951 1.170 1.00 64.25 81 HIS A O 1
ATOM 620 N N . ALA A 1 82 ? 6.845 18.828 1.848 1.00 65.44 82 ALA A N 1
ATOM 621 C CA . ALA A 1 82 ? 8.166 18.317 1.499 1.00 65.44 82 ALA A CA 1
ATOM 622 C C . ALA A 1 82 ? 8.214 17.746 0.067 1.00 65.44 82 ALA A C 1
ATOM 624 O O . ALA A 1 82 ? 9.295 17.408 -0.416 1.00 65.44 82 ALA A O 1
ATOM 625 N N . GLY A 1 83 ? 7.072 17.692 -0.627 1.00 67.50 83 GLY A N 1
ATOM 626 C CA . GLY A 1 83 ? 6.939 17.133 -1.969 1.00 67.50 83 GLY A CA 1
ATOM 627 C C . GLY A 1 83 ? 6.732 15.618 -1.986 1.00 67.50 83 GLY A C 1
ATOM 628 O O . GLY A 1 83 ? 6.707 15.035 -3.071 1.00 67.50 83 GLY A O 1
ATOM 629 N N . GLU A 1 84 ? 6.556 14.969 -0.830 1.00 73.69 84 GLU A N 1
ATOM 630 C CA . GLU A 1 84 ? 6.304 13.529 -0.767 1.00 73.69 84 GLU A CA 1
ATOM 631 C C . GLU A 1 84 ? 4.852 13.230 -1.154 1.00 73.69 84 GLU A C 1
ATOM 633 O O . GLU A 1 84 ? 3.908 13.823 -0.629 1.00 73.69 84 GLU A O 1
ATOM 638 N N . LEU A 1 85 ? 4.661 12.304 -2.098 1.00 82.25 85 LEU A N 1
ATOM 639 C CA . LEU A 1 85 ? 3.336 11.925 -2.578 1.00 82.25 85 LEU A CA 1
ATOM 640 C C . LEU A 1 85 ? 2.713 10.856 -1.670 1.00 82.25 85 LEU A C 1
ATOM 642 O O . LEU A 1 85 ? 3.231 9.740 -1.556 1.00 82.25 85 LEU A O 1
ATOM 646 N N . ARG A 1 86 ? 1.564 11.188 -1.081 1.00 87.31 86 ARG A N 1
ATOM 647 C CA . ARG A 1 86 ? 0.709 10.285 -0.305 1.00 87.31 86 ARG A CA 1
ATOM 648 C C . ARG A 1 86 ? -0.540 9.927 -1.096 1.00 87.31 86 ARG A C 1
ATOM 650 O O . ARG A 1 86 ? -1.119 10.770 -1.776 1.00 87.31 86 ARG A O 1
ATOM 657 N N . TYR A 1 87 ? -0.955 8.677 -0.985 1.00 89.62 87 TYR A N 1
ATOM 658 C CA . TYR A 1 87 ? -2.145 8.114 -1.602 1.00 89.62 87 TYR A CA 1
ATOM 659 C C . TYR A 1 87 ? -3.170 7.793 -0.523 1.00 89.62 87 TYR A C 1
ATOM 661 O O . TYR A 1 87 ? -2.831 7.185 0.485 1.00 89.62 87 TYR A O 1
ATOM 669 N N . PHE A 1 88 ? -4.420 8.147 -0.770 1.00 91.56 88 PHE A N 1
ATOM 670 C CA . PHE A 1 88 ? -5.553 7.906 0.113 1.00 91.56 88 PHE A CA 1
ATOM 671 C C . PHE A 1 88 ? -6.567 7.079 -0.654 1.00 91.56 88 PHE A C 1
ATOM 673 O O . PHE A 1 88 ? -6.880 7.404 -1.803 1.00 91.56 88 PHE A O 1
ATOM 680 N N . PHE A 1 89 ? -7.045 5.995 -0.063 1.00 92.75 89 PHE A N 1
ATOM 681 C CA . PHE A 1 89 ? -7.984 5.098 -0.726 1.00 92.75 89 PHE A CA 1
ATOM 682 C C . PHE A 1 89 ? -8.749 4.252 0.287 1.00 92.75 89 PHE A C 1
ATOM 684 O O . PHE A 1 89 ? -8.407 4.187 1.468 1.00 92.75 89 PHE A O 1
ATOM 691 N N . SER A 1 90 ? -9.781 3.571 -0.197 1.00 91.06 90 SER A N 1
ATOM 692 C CA . SER A 1 90 ? -10.471 2.521 0.542 1.00 91.06 90 SER A CA 1
ATOM 693 C C . SER A 1 90 ? -10.283 1.159 -0.124 1.00 91.06 90 SER A C 1
ATOM 695 O O . SER A 1 90 ? -10.283 1.066 -1.348 1.00 91.06 90 SER A O 1
ATOM 697 N N . LEU A 1 91 ? -10.141 0.097 0.663 1.00 91.62 91 LEU A N 1
ATOM 698 C CA . LEU A 1 91 ? -10.036 -1.287 0.193 1.00 91.62 91 LEU A CA 1
ATOM 699 C C . LEU A 1 91 ? -11.029 -2.150 0.976 1.00 91.62 91 LEU A C 1
ATOM 701 O O . LEU A 1 91 ? -10.960 -2.204 2.199 1.00 91.62 91 LEU A O 1
ATOM 705 N N . ASP A 1 92 ? -11.976 -2.782 0.278 1.00 90.12 92 ASP A N 1
ATOM 706 C CA . ASP A 1 92 ? -13.096 -3.544 0.865 1.00 90.12 92 ASP A CA 1
ATOM 707 C C . ASP A 1 92 ? -13.834 -2.784 1.995 1.00 90.12 92 ASP A C 1
ATOM 709 O O . ASP A 1 92 ? -14.267 -3.360 2.987 1.00 90.12 92 ASP A O 1
ATOM 713 N N . GLY A 1 93 ? -13.984 -1.462 1.837 1.00 88.25 93 GLY A N 1
ATOM 714 C CA . GLY A 1 93 ? -14.658 -0.587 2.805 1.00 88.25 93 GLY A CA 1
ATOM 715 C C . GLY A 1 93 ? -13.773 -0.052 3.937 1.00 88.25 93 GLY A C 1
ATOM 716 O O . GLY A 1 93 ? -14.256 0.729 4.753 1.00 88.25 93 GLY A O 1
ATOM 717 N N . HIS A 1 94 ? -12.490 -0.412 3.971 1.00 89.38 94 HIS A N 1
ATOM 718 C CA . HIS A 1 94 ? -11.525 0.039 4.975 1.00 89.38 94 HIS A CA 1
ATOM 719 C C . HIS A 1 94 ? -10.653 1.172 4.438 1.00 89.38 94 HIS A C 1
ATOM 721 O O . HIS A 1 94 ? -10.185 1.089 3.305 1.00 89.38 94 HIS A O 1
ATOM 727 N N . ALA A 1 95 ? -10.442 2.228 5.224 1.00 90.69 95 ALA A N 1
ATOM 728 C CA . ALA A 1 95 ? -9.667 3.392 4.808 1.00 90.69 95 ALA A CA 1
ATOM 729 C C . ALA A 1 95 ? -8.164 3.189 5.051 1.00 90.69 95 ALA A C 1
ATOM 731 O O . ALA A 1 95 ? -7.754 2.687 6.099 1.00 90.69 95 ALA A O 1
ATOM 732 N N . PHE A 1 96 ? -7.353 3.604 4.079 1.00 89.44 96 PHE A N 1
ATOM 733 C CA . PHE A 1 96 ? -5.901 3.519 4.142 1.00 89.44 96 PHE A CA 1
ATOM 734 C C . PHE A 1 96 ? -5.232 4.771 3.580 1.00 89.44 96 PHE A C 1
ATOM 736 O O . PHE A 1 96 ? -5.684 5.353 2.586 1.00 89.44 96 PHE A O 1
ATOM 743 N N . THR A 1 97 ? -4.076 5.084 4.158 1.00 89.69 97 THR A N 1
ATOM 744 C CA . THR A 1 97 ? -3.085 5.995 3.584 1.00 89.69 97 THR A CA 1
ATOM 745 C C . THR A 1 97 ? -1.855 5.189 3.182 1.00 89.69 97 THR A C 1
ATOM 747 O O . THR A 1 97 ? -1.371 4.367 3.959 1.00 89.69 97 THR A O 1
ATOM 750 N N . ALA A 1 98 ? -1.312 5.420 1.988 1.00 88.62 98 ALA A N 1
ATOM 751 C CA . ALA A 1 98 ? -0.066 4.810 1.545 1.00 88.62 98 ALA A CA 1
ATOM 752 C C . ALA A 1 98 ? 0.922 5.830 0.990 1.00 88.62 98 ALA A C 1
ATOM 754 O O . ALA A 1 98 ? 0.542 6.793 0.332 1.00 88.62 98 ALA A O 1
ATOM 755 N N . HIS A 1 99 ? 2.211 5.593 1.190 1.00 85.94 99 HIS A N 1
ATOM 756 C CA . HIS A 1 99 ? 3.262 6.373 0.546 1.00 85.94 99 HIS A CA 1
ATOM 757 C C . HIS A 1 99 ? 4.423 5.477 0.126 1.00 85.94 99 HIS A C 1
ATOM 759 O O . HIS A 1 99 ? 4.656 4.402 0.682 1.00 85.94 99 HIS A O 1
ATOM 765 N N . GLY A 1 100 ? 5.128 5.908 -0.913 1.00 80.44 100 GLY A N 1
ATOM 766 C CA . GLY A 1 100 ? 6.266 5.183 -1.452 1.00 80.44 100 GLY A CA 1
ATOM 767 C C . GLY A 1 100 ? 7.577 5.637 -0.828 1.00 80.44 100 GLY A C 1
ATOM 768 O O . GLY A 1 100 ? 7.902 6.818 -0.867 1.00 80.44 100 GLY A O 1
ATOM 769 N N . LEU A 1 101 ? 8.375 4.690 -0.345 1.00 72.00 101 LEU A N 1
ATOM 770 C CA . LEU A 1 101 ? 9.781 4.894 -0.023 1.00 72.00 101 LEU A CA 1
ATOM 771 C C . LEU A 1 101 ? 10.636 4.330 -1.161 1.00 72.00 101 LEU A C 1
ATOM 773 O O . LEU A 1 101 ? 10.719 3.118 -1.379 1.00 72.00 101 LEU A O 1
ATOM 777 N N . HIS A 1 102 ? 11.297 5.232 -1.881 1.00 64.44 102 HIS A N 1
ATOM 778 C CA . HIS A 1 102 ? 12.312 4.899 -2.873 1.00 64.44 102 HIS A CA 1
ATOM 779 C C . HIS A 1 102 ? 13.567 5.735 -2.638 1.00 64.44 102 HIS A C 1
ATOM 781 O O . HIS A 1 102 ? 13.483 6.891 -2.231 1.00 64.44 102 HIS A O 1
ATOM 787 N N . SER A 1 103 ? 14.732 5.173 -2.965 1.00 51.62 103 SER A N 1
ATOM 788 C CA . SER A 1 103 ? 16.052 5.795 -2.785 1.00 51.62 103 SER A CA 1
ATOM 789 C C . SER A 1 103 ? 16.218 7.213 -3.364 1.00 51.62 103 SER A C 1
ATOM 791 O O . SER A 1 103 ? 17.176 7.901 -3.016 1.00 51.62 103 SER A O 1
ATOM 793 N N . GLN A 1 104 ? 15.297 7.667 -4.220 1.00 50.28 104 GLN A N 1
ATOM 794 C CA . GLN A 1 104 ? 15.291 9.004 -4.822 1.00 50.28 104 GLN A CA 1
ATOM 795 C C . GLN A 1 104 ? 14.208 9.961 -4.280 1.00 50.28 104 GLN A C 1
ATOM 797 O O . GLN A 1 104 ? 14.239 11.122 -4.661 1.00 50.28 104 GLN A O 1
ATOM 802 N N . SER A 1 105 ? 13.299 9.523 -3.396 1.00 48.06 105 SER A N 1
ATOM 803 C CA . SER A 1 105 ? 12.117 10.315 -2.987 1.00 48.06 105 SER A CA 1
ATOM 804 C C . SER A 1 105 ? 12.343 11.249 -1.785 1.00 48.06 105 SER A C 1
ATOM 806 O O . SER A 1 105 ? 11.724 12.302 -1.731 1.00 48.06 105 SER A O 1
ATOM 808 N N . SER A 1 106 ? 13.238 10.914 -0.842 1.00 50.47 106 SER A N 1
ATOM 809 C CA . SER A 1 106 ? 13.633 11.793 0.280 1.00 50.47 106 SER A CA 1
ATOM 810 C C . SER A 1 106 ? 14.932 11.331 0.960 1.00 50.47 106 SER A C 1
ATOM 812 O O . SER A 1 106 ? 15.394 10.205 0.749 1.00 50.47 106 SER A O 1
ATOM 814 N N . ASP A 1 107 ? 15.558 12.187 1.782 1.00 50.47 107 ASP A N 1
ATOM 815 C CA . ASP A 1 107 ? 16.820 11.870 2.482 1.00 50.47 107 ASP A CA 1
ATOM 816 C C . ASP A 1 107 ? 16.710 10.643 3.410 1.00 50.47 107 ASP A C 1
ATOM 818 O O . ASP A 1 107 ? 17.685 9.906 3.583 1.00 50.47 107 ASP A O 1
ATOM 822 N N . GLY A 1 108 ? 15.517 10.373 3.957 1.00 48.94 108 GLY A N 1
ATOM 823 C CA . GLY A 1 108 ? 15.220 9.164 4.735 1.00 48.94 108 GLY A CA 1
ATOM 824 C C . GLY A 1 108 ? 15.048 7.914 3.864 1.00 48.94 108 GLY A C 1
ATOM 825 O O . GLY A 1 108 ? 15.524 6.832 4.224 1.00 48.94 108 GLY A O 1
ATOM 826 N N . ALA A 1 109 ? 14.455 8.067 2.678 1.00 52.00 109 ALA A N 1
ATOM 827 C CA . ALA A 1 109 ? 14.207 6.979 1.736 1.00 52.00 109 ALA A CA 1
ATOM 828 C C . ALA A 1 109 ? 15.486 6.472 1.032 1.00 52.00 109 ALA A C 1
ATOM 830 O O . ALA A 1 109 ? 15.542 5.315 0.613 1.00 52.00 109 ALA A O 1
ATOM 831 N N . ARG A 1 110 ? 16.567 7.273 1.002 1.00 53.81 110 ARG A N 1
ATOM 832 C CA . ARG A 1 110 ? 17.917 6.882 0.519 1.00 53.81 110 ARG A CA 1
ATOM 833 C C . ARG A 1 110 ? 18.515 5.660 1.226 1.00 53.81 110 ARG A C 1
ATOM 835 O O . ARG A 1 110 ? 19.442 5.044 0.704 1.00 53.81 110 ARG A O 1
ATOM 842 N N . ARG A 1 111 ? 18.005 5.300 2.408 1.00 53.72 111 ARG A N 1
ATOM 843 C CA . ARG A 1 111 ? 18.440 4.116 3.170 1.00 53.72 111 ARG A CA 1
ATOM 844 C C . ARG A 1 111 ? 17.780 2.818 2.700 1.00 53.72 111 ARG A C 1
ATOM 846 O O . ARG A 1 111 ? 18.276 1.741 3.025 1.00 53.72 111 ARG A O 1
ATOM 853 N N . PHE A 1 112 ? 16.702 2.904 1.922 1.00 59.19 112 PHE A N 1
ATOM 854 C CA . PHE A 1 112 ? 15.966 1.743 1.437 1.00 59.19 112 PHE A CA 1
ATOM 855 C C . PHE A 1 112 ? 16.463 1.353 0.046 1.00 59.19 112 PHE A C 1
ATOM 857 O O . PHE A 1 112 ? 16.174 1.993 -0.963 1.00 59.19 112 PHE A O 1
ATOM 864 N N . ARG A 1 113 ? 17.237 0.263 0.001 1.00 67.00 113 ARG A N 1
ATOM 865 C CA . ARG A 1 113 ? 17.750 -0.345 -1.239 1.00 67.00 113 ARG A CA 1
ATOM 866 C C . ARG A 1 113 ? 16.644 -0.993 -2.088 1.00 67.00 113 ARG A C 1
ATOM 868 O O . ARG A 1 113 ? 16.884 -1.316 -3.247 1.00 67.00 113 ARG A O 1
ATOM 875 N N . TYR A 1 114 ? 15.464 -1.186 -1.504 1.00 74.69 114 TYR A N 1
ATOM 876 C CA . TYR A 1 114 ? 14.325 -1.869 -2.100 1.00 74.69 114 TYR A CA 1
ATOM 877 C C . TYR A 1 114 ? 13.120 -0.923 -2.176 1.00 74.69 114 TYR A C 1
ATOM 879 O O . TYR A 1 114 ? 12.859 -0.222 -1.191 1.00 74.69 114 TYR A O 1
ATOM 887 N N . PRO A 1 115 ? 12.379 -0.902 -3.300 1.00 80.12 115 PRO A N 1
ATOM 888 C CA . PRO A 1 115 ? 11.118 -0.178 -3.397 1.00 80.12 115 PRO A CA 1
ATOM 889 C C . PRO A 1 115 ? 10.173 -0.655 -2.295 1.00 80.12 115 PRO A C 1
ATOM 891 O O . PRO A 1 115 ? 9.923 -1.854 -2.166 1.00 80.12 115 PRO A O 1
ATOM 894 N N . THR A 1 116 ? 9.684 0.274 -1.481 1.00 84.25 116 THR A N 1
ATOM 895 C CA . THR A 1 116 ? 8.822 -0.048 -0.342 1.00 84.25 116 THR A CA 1
ATOM 896 C C . THR A 1 116 ? 7.583 0.832 -0.385 1.00 84.25 116 THR A C 1
ATOM 898 O O . THR A 1 116 ? 7.689 2.032 -0.621 1.00 84.25 116 THR A O 1
ATOM 901 N N . MET A 1 117 ? 6.410 0.251 -0.165 1.00 87.50 117 MET A N 1
ATOM 902 C CA . MET A 1 117 ? 5.181 0.993 0.100 1.00 87.50 117 MET A CA 1
ATOM 903 C C . MET A 1 117 ? 4.846 0.861 1.577 1.00 87.50 117 MET A C 1
ATOM 905 O O . MET A 1 117 ? 4.865 -0.239 2.123 1.00 87.50 117 MET A O 1
ATOM 909 N N . VAL A 1 118 ? 4.549 1.979 2.218 1.00 88.06 118 VAL A N 1
ATOM 910 C CA . VAL A 1 118 ? 4.155 2.016 3.624 1.00 88.06 118 VAL A CA 1
ATOM 911 C C . VAL A 1 118 ? 2.675 2.324 3.680 1.00 88.06 118 VAL A C 1
ATOM 913 O O . VAL A 1 118 ? 2.243 3.292 3.060 1.00 88.06 118 VAL A O 1
ATOM 916 N N . PHE A 1 119 ? 1.922 1.507 4.403 1.00 89.44 119 PHE A N 1
ATOM 917 C CA . PHE A 1 119 ? 0.484 1.625 4.572 1.00 89.44 119 PHE A CA 1
ATOM 918 C C . PHE A 1 119 ? 0.146 1.919 6.029 1.00 89.44 119 PHE A C 1
ATOM 920 O O . PHE A 1 119 ? 0.708 1.319 6.947 1.00 89.44 119 PHE A O 1
ATOM 927 N N . HIS A 1 120 ? -0.812 2.813 6.217 1.00 89.25 120 HIS A N 1
ATOM 928 C CA . HIS A 1 120 ? -1.417 3.154 7.492 1.00 89.25 120 HIS A CA 1
ATOM 929 C C . HIS A 1 120 ? -2.912 2.868 7.396 1.00 89.25 120 HIS A C 1
ATOM 931 O O . HIS A 1 120 ? -3.544 3.208 6.393 1.00 89.25 120 HIS A O 1
ATOM 937 N N . ALA A 1 121 ? -3.452 2.197 8.410 1.00 88.00 121 ALA A N 1
ATOM 938 C CA . ALA A 1 121 ? -4.889 2.031 8.559 1.00 88.00 121 ALA A CA 1
ATOM 939 C C . ALA A 1 121 ? -5.468 3.326 9.135 1.00 88.00 121 ALA A C 1
ATOM 941 O O . ALA A 1 121 ? -4.936 3.861 10.104 1.00 88.00 121 ALA A O 1
ATOM 942 N N . GLU A 1 122 ? -6.553 3.806 8.540 1.00 86.38 122 GLU A N 1
ATOM 943 C CA . GLU A 1 122 ? -7.227 5.034 8.951 1.00 86.38 122 GLU A CA 1
ATOM 944 C C . GLU A 1 122 ? -8.617 4.697 9.493 1.00 86.38 122 GLU A C 1
ATOM 946 O O . GLU A 1 122 ? -9.297 3.802 8.982 1.00 86.38 122 GLU A O 1
ATOM 951 N N . GLN A 1 123 ? -9.084 5.444 10.496 1.00 82.62 123 GLN A N 1
ATOM 952 C CA . GLN A 1 123 ? -10.466 5.303 10.975 1.00 82.62 123 GLN A CA 1
ATOM 953 C C . GLN A 1 123 ? -11.476 5.787 9.926 1.00 82.62 123 GLN A C 1
ATOM 955 O O . GLN A 1 123 ? -12.559 5.218 9.782 1.00 82.62 123 GLN A O 1
ATOM 960 N N . SER A 1 124 ? -11.113 6.833 9.181 1.00 83.12 124 SER A N 1
ATOM 961 C CA . SER A 1 124 ? -11.971 7.483 8.196 1.00 83.12 124 SER A CA 1
ATOM 962 C C . SER A 1 124 ? -11.149 8.054 7.051 1.00 83.12 124 SER A C 1
ATOM 964 O O . SER A 1 124 ? -10.199 8.806 7.255 1.00 83.12 124 SER A O 1
ATOM 966 N N . LEU A 1 125 ? -11.578 7.762 5.822 1.00 82.56 125 LEU A N 1
ATOM 967 C CA . LEU A 1 125 ? -10.945 8.306 4.623 1.00 82.56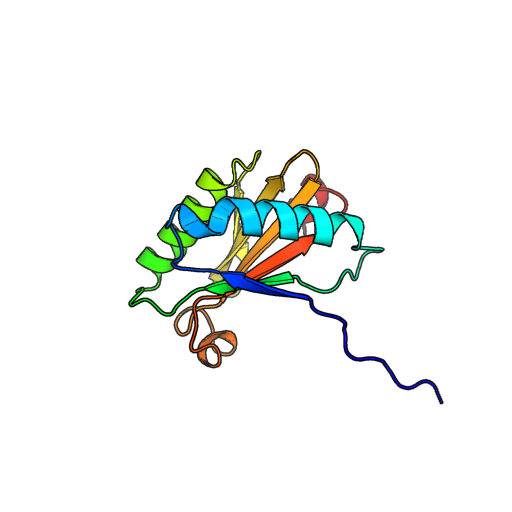 125 LEU A CA 1
ATOM 968 C C . LEU A 1 125 ? -11.091 9.834 4.543 1.00 82.56 125 LEU A C 1
ATOM 970 O O . LEU A 1 125 ? -10.181 10.517 4.089 1.00 82.56 125 LEU A O 1
ATOM 974 N N . ALA A 1 126 ? -12.228 10.378 4.987 1.00 82.88 126 ALA A N 1
ATOM 975 C CA . ALA A 1 126 ? -12.479 11.817 4.933 1.00 82.88 126 ALA A CA 1
ATOM 976 C C . ALA A 1 126 ? -11.574 12.594 5.898 1.00 82.88 126 ALA A C 1
ATOM 978 O O . ALA A 1 126 ? -11.112 13.680 5.561 1.00 82.88 126 ALA A O 1
ATOM 979 N N . GLU A 1 127 ? -11.315 12.026 7.078 1.00 79.12 127 GLU A N 1
ATOM 980 C CA . GLU A 1 127 ? -10.418 12.624 8.069 1.00 79.12 127 GLU A CA 1
ATOM 981 C C . GLU A 1 127 ? -8.965 12.520 7.608 1.00 79.12 127 GLU A C 1
ATOM 983 O O . GLU A 1 127 ? -8.251 13.516 7.657 1.00 79.12 127 GLU A O 1
ATOM 988 N N . ALA A 1 128 ? -8.567 11.373 7.048 1.00 77.31 128 ALA A N 1
ATOM 989 C CA . ALA A 1 128 ? -7.223 11.176 6.510 1.00 77.31 128 ALA A CA 1
ATOM 990 C C . ALA A 1 128 ? -6.887 12.154 5.371 1.00 77.31 128 ALA A C 1
ATOM 992 O O . ALA A 1 128 ? -5.780 12.675 5.318 1.00 77.31 128 ALA A O 1
ATOM 993 N N . ILE A 1 129 ? -7.841 12.445 4.478 1.00 78.81 129 ILE A N 1
ATOM 994 C CA . ILE A 1 129 ? -7.646 13.414 3.382 1.00 78.81 129 ILE A CA 1
ATOM 995 C C . ILE A 1 129 ? -7.550 14.861 3.900 1.00 78.81 129 ILE A C 1
ATOM 997 O O . ILE A 1 129 ? -6.924 15.703 3.256 1.00 78.81 129 ILE A O 1
ATOM 1001 N N . ALA A 1 130 ? -8.211 15.175 5.017 1.00 75.50 130 ALA A N 1
ATOM 1002 C CA . ALA A 1 130 ? -8.253 16.524 5.581 1.00 75.50 130 ALA A CA 1
ATOM 1003 C C . ALA A 1 130 ? -7.066 16.851 6.509 1.00 75.50 130 ALA A C 1
ATOM 1005 O O . ALA A 1 130 ? -6.898 18.023 6.857 1.00 75.50 130 ALA A O 1
ATOM 1006 N N . ALA A 1 131 ? -6.300 15.836 6.920 1.00 63.69 131 ALA A N 1
ATOM 1007 C CA . ALA A 1 131 ? -5.131 15.936 7.793 1.00 63.69 131 ALA A CA 1
ATOM 1008 C C . ALA A 1 131 ? -3.861 16.350 7.031 1.00 63.69 131 ALA A C 1
ATOM 1010 O O . ALA A 1 131 ? -3.096 17.169 7.594 1.00 63.69 131 ALA A O 1
#

Secondary structure (DSSP, 8-state):
---------EEEE-SSTT-TTSHHHHHHHHHHHHHH--STTPPPEEEE-------HHHHHHHHHHHHHHHT-EEEEEEE-TT--EEEEEEETTEEEEEEEE-TTT-TTGGG-SS-EEEEEEES-HHHHHH-

Sequence (131 aa):
MEAGGPAAYQIGLYGKLGAPGGLRELKSDLLYFFSQAEGEEAAPFFAVFQPDFFNEASFLSAIRAELCYLGVDNLTAHSDHAGELRYFFSLDGHAFTAHGLHSQSSDGARRFRYPTMVFHAEQSLAEAIAA

pLDDT: mean 76.69, std 14.11, range [36.62, 92.75]

Radius of gyration: 14.48 Å; chains: 1; bounding box: 33×33×48 Å

Foldseek 3Di:
DDDPDPLDEAEDEAEAQLDPRGLVVVLVVVVVLLVVQDDPSRHKYKYWYDDDPDDPVRLVVSVVSSCVSNVWAPWDWDQDPLRFIKIWTHHPNWTKIKGWQDCPRDPVSVVDNTIMMIMDTDPDSVVVVVD